Protein AF-X1T6T9-F1 (afdb_monomer_lite)

pLDDT: mean 74.18, std 11.5, range [41.97, 85.62]

Foldseek 3Di:
DPPPPPDPCPPLNVLLVLLVVLLVCLLVPVVLVVCCLVPVVVSCVVVVVDDPVNSCCSNLLVVVVSCVSNVDDDVSSNVSSVVSVVVVVD

Structure (mmCIF, N/CA/C/O backbone):
data_AF-X1T6T9-F1
#
_entry.id   AF-X1T6T9-F1
#
loop_
_atom_site.group_PDB
_atom_site.id
_atom_site.type_symbol
_atom_site.label_atom_id
_atom_site.label_alt_id
_atom_site.label_comp_id
_atom_site.label_asym_id
_atom_site.label_entity_id
_atom_site.label_seq_id
_atom_site.pdbx_PDB_ins_code
_atom_site.Cartn_x
_atom_site.Cartn_y
_atom_site.Cartn_z
_atom_site.occupancy
_atom_site.B_iso_or_equiv
_atom_site.auth_seq_id
_atom_site.auth_comp_id
_atom_site.auth_asym_id
_atom_site.auth_atom_id
_atom_site.pdbx_PDB_model_num
ATOM 1 N N . SER A 1 1 ? -35.530 -14.367 1.579 1.00 43.22 1 SER A N 1
ATOM 2 C CA . SER A 1 1 ? -34.453 -13.765 0.765 1.00 43.22 1 SER A CA 1
ATOM 3 C C . SER A 1 1 ? -33.661 -12.784 1.611 1.00 43.22 1 SER A C 1
ATOM 5 O O . SER A 1 1 ? -34.171 -11.724 1.944 1.00 43.22 1 SER A O 1
ATOM 7 N N . ARG A 1 2 ? -32.460 -13.165 2.065 1.00 41.97 2 ARG A N 1
ATOM 8 C CA . ARG A 1 2 ? -31.614 -12.325 2.929 1.00 41.97 2 ARG A CA 1
ATOM 9 C C . ARG A 1 2 ? -30.959 -11.250 2.057 1.00 41.97 2 ARG A C 1
ATOM 11 O O . ARG A 1 2 ? -29.890 -11.467 1.495 1.00 41.97 2 ARG A O 1
ATOM 18 N N . THR A 1 3 ? -31.629 -10.113 1.903 1.00 46.94 3 THR A N 1
ATOM 19 C CA . THR A 1 3 ? -31.042 -8.894 1.348 1.00 46.94 3 THR A CA 1
ATOM 20 C C . THR A 1 3 ? -29.909 -8.468 2.279 1.00 46.94 3 THR A C 1
ATOM 22 O O . THR A 1 3 ? -30.127 -7.871 3.331 1.00 46.94 3 THR A O 1
ATOM 25 N N . LYS A 1 4 ? -28.672 -8.846 1.928 1.00 53.66 4 LYS A N 1
ATOM 26 C CA . LYS A 1 4 ? -27.460 -8.249 2.495 1.00 53.66 4 LYS A CA 1
ATOM 27 C C . LYS A 1 4 ? -27.564 -6.751 2.221 1.00 53.66 4 LYS A C 1
ATOM 29 O O . LYS A 1 4 ? -27.337 -6.316 1.094 1.00 53.66 4 LYS A O 1
ATOM 34 N N . LYS A 1 5 ? -27.987 -5.988 3.233 1.00 46.00 5 LYS A N 1
ATOM 35 C CA . LYS A 1 5 ? -27.862 -4.533 3.262 1.00 46.00 5 LYS A CA 1
ATOM 36 C C . LYS A 1 5 ? -26.401 -4.253 2.932 1.00 46.00 5 LYS A C 1
ATOM 38 O O . LYS A 1 5 ? -25.522 -4.635 3.696 1.00 46.00 5 LYS A O 1
ATOM 43 N N . ARG A 1 6 ? -26.139 -3.702 1.747 1.00 53.59 6 ARG A N 1
ATOM 44 C CA . ARG A 1 6 ? -24.833 -3.135 1.427 1.00 53.59 6 ARG A CA 1
ATOM 45 C C . ARG A 1 6 ? -24.699 -1.940 2.361 1.00 53.59 6 ARG A C 1
ATOM 47 O O . ARG A 1 6 ? -25.245 -0.879 2.077 1.00 53.59 6 ARG A O 1
ATOM 54 N N . GLU A 1 7 ? -24.107 -2.171 3.527 1.00 54.75 7 GLU A N 1
ATOM 55 C CA . GLU A 1 7 ? -23.651 -1.100 4.402 1.00 54.75 7 GLU A CA 1
ATOM 56 C C . GLU A 1 7 ? -22.831 -0.127 3.545 1.00 54.75 7 GLU A C 1
ATOM 58 O O . GLU A 1 7 ? -22.107 -0.574 2.645 1.00 54.75 7 GLU A O 1
ATOM 63 N N . PRO A 1 8 ? -22.987 1.193 3.734 1.00 54.00 8 PRO A N 1
ATOM 64 C CA . PRO A 1 8 ? -22.172 2.146 3.009 1.00 54.00 8 PRO A CA 1
ATOM 65 C C . PRO A 1 8 ? -20.719 1.833 3.350 1.00 54.00 8 PRO A C 1
ATOM 67 O O . PRO A 1 8 ? -20.303 1.962 4.497 1.00 54.00 8 PRO A O 1
ATOM 70 N N . ILE A 1 9 ? -19.973 1.369 2.347 1.00 58.44 9 ILE A N 1
ATOM 71 C CA . ILE A 1 9 ? -18.525 1.186 2.416 1.00 58.44 9 ILE A CA 1
ATOM 72 C C . ILE A 1 9 ? -17.964 2.514 2.923 1.00 58.44 9 ILE A C 1
ATOM 74 O O . ILE A 1 9 ? -18.021 3.523 2.209 1.00 58.44 9 ILE A O 1
ATOM 78 N N . THR A 1 10 ? -17.532 2.534 4.183 1.00 71.19 10 THR A N 1
ATOM 79 C CA . THR A 1 10 ? -16.984 3.728 4.821 1.00 71.19 10 THR A CA 1
ATOM 80 C C . THR A 1 10 ? -15.742 4.160 4.049 1.00 71.19 10 THR A C 1
ATOM 82 O O . THR A 1 10 ? -15.087 3.344 3.397 1.00 71.19 10 THR A O 1
ATOM 85 N N . ASP A 1 11 ? -15.418 5.453 4.085 1.00 71.44 11 ASP A N 1
ATOM 86 C CA . ASP A 1 11 ? -14.252 6.006 3.378 1.00 71.44 11 ASP A CA 1
ATOM 87 C C . ASP A 1 11 ? -12.967 5.202 3.658 1.00 71.44 11 ASP A C 1
ATOM 89 O O . ASP A 1 11 ? -12.196 4.897 2.748 1.00 71.44 11 ASP A O 1
ATOM 93 N N . ASN A 1 12 ? -12.829 4.722 4.897 1.00 74.75 12 ASN A N 1
ATOM 94 C CA . ASN A 1 12 ? -11.730 3.868 5.322 1.00 74.75 12 ASN A CA 1
ATOM 95 C C . ASN A 1 12 ? -11.663 2.532 4.559 1.00 74.75 12 ASN A C 1
ATOM 97 O O . ASN A 1 12 ? -10.594 2.120 4.127 1.00 74.75 12 ASN A O 1
ATOM 101 N N . GLU A 1 13 ? -12.789 1.853 4.338 1.00 76.94 13 GLU A N 1
ATOM 102 C CA . GLU A 1 13 ? -12.810 0.593 3.582 1.00 76.94 13 GLU A CA 1
ATOM 103 C C . GLU A 1 13 ? -12.491 0.822 2.098 1.00 76.94 13 GLU A C 1
ATOM 105 O O . GLU A 1 13 ? -11.749 0.047 1.493 1.00 76.94 13 GLU A O 1
ATOM 110 N N . LYS A 1 14 ? -12.970 1.931 1.516 1.00 77.75 14 LYS A N 1
ATOM 111 C CA . LYS A 1 14 ? -12.603 2.315 0.141 1.00 77.75 14 LYS A CA 1
ATOM 112 C C . LYS A 1 14 ? -11.104 2.581 0.018 1.00 77.75 14 LYS A C 1
ATOM 114 O O . LYS A 1 14 ? -10.491 2.119 -0.941 1.00 77.75 14 LYS A O 1
ATOM 119 N N . ARG A 1 15 ? -10.505 3.261 1.002 1.00 81.56 15 ARG A N 1
ATOM 120 C CA . ARG A 1 15 ? -9.047 3.415 1.125 1.00 81.56 15 ARG A CA 1
ATOM 121 C C . ARG A 1 15 ? -8.342 2.065 1.106 1.00 81.56 15 ARG A C 1
ATOM 123 O O . ARG A 1 15 ? -7.471 1.857 0.264 1.00 81.56 15 ARG A O 1
ATOM 130 N N . LYS A 1 16 ? -8.745 1.133 1.973 1.00 82.62 16 LYS A N 1
ATOM 131 C CA . LYS A 1 16 ? -8.089 -0.178 2.067 1.00 82.62 16 LYS A CA 1
ATOM 132 C C . LYS A 1 16 ? -8.128 -0.933 0.746 1.00 82.62 16 LYS A C 1
ATOM 134 O O . LYS A 1 16 ? -7.104 -1.445 0.308 1.00 82.62 16 LYS A O 1
ATOM 139 N N . VAL A 1 17 ? -9.288 -0.956 0.088 1.00 82.81 17 VAL A N 1
ATOM 140 C CA . VAL A 1 17 ? -9.458 -1.617 -1.214 1.00 82.81 17 VAL A CA 1
ATOM 141 C C . VAL A 1 17 ? -8.541 -1.005 -2.272 1.00 82.81 17 VAL A C 1
ATOM 143 O O . VAL A 1 17 ? -7.948 -1.747 -3.047 1.00 82.81 17 VAL A O 1
ATOM 146 N N . ARG A 1 18 ? -8.370 0.323 -2.290 1.00 83.06 18 ARG A N 1
ATOM 147 C CA . ARG A 1 18 ? -7.464 0.995 -3.235 1.00 83.06 18 ARG A CA 1
ATOM 148 C C . ARG A 1 18 ? -6.002 0.650 -2.990 1.00 83.06 18 ARG A C 1
ATOM 150 O O . ARG A 1 18 ? -5.316 0.266 -3.929 1.00 83.06 18 ARG A O 1
ATOM 157 N N . ILE A 1 19 ? -5.546 0.742 -1.742 1.00 82.56 19 ILE A N 1
ATOM 158 C CA . ILE A 1 19 ? -4.164 0.409 -1.372 1.00 82.56 19 ILE A CA 1
ATOM 159 C C . ILE A 1 19 ? -3.883 -1.065 -1.684 1.00 82.56 19 ILE A C 1
ATOM 161 O O . ILE A 1 19 ? -2.876 -1.375 -2.311 1.00 82.56 19 ILE A O 1
ATOM 165 N N . LEU A 1 20 ? -4.797 -1.973 -1.326 1.00 81.69 20 LEU A N 1
ATOM 166 C CA . LEU A 1 20 ? -4.672 -3.391 -1.667 1.00 81.69 20 LEU A CA 1
ATOM 167 C C . LEU A 1 20 ? -4.667 -3.629 -3.176 1.00 81.69 20 LEU A C 1
ATOM 169 O O . LEU A 1 20 ? -3.878 -4.443 -3.633 1.00 81.69 20 LEU A O 1
ATOM 173 N N . ALA A 1 21 ? -5.494 -2.927 -3.952 1.00 84.19 21 ALA A N 1
ATOM 174 C CA . ALA A 1 21 ? -5.507 -3.064 -5.406 1.00 84.19 21 ALA A CA 1
ATOM 175 C C . ALA A 1 21 ? -4.176 -2.625 -6.035 1.00 84.19 21 ALA A C 1
ATOM 177 O O . ALA A 1 21 ? -3.672 -3.316 -6.916 1.00 84.19 21 ALA A O 1
ATOM 178 N N . VAL A 1 22 ? -3.587 -1.523 -5.558 1.00 82.69 22 VAL A N 1
ATOM 179 C CA . VAL A 1 22 ? -2.258 -1.063 -5.995 1.00 82.69 22 VAL A CA 1
ATOM 180 C C . VAL A 1 22 ? -1.186 -2.084 -5.624 1.00 82.69 22 VAL A C 1
ATOM 182 O O . VAL A 1 22 ? -0.382 -2.449 -6.474 1.00 82.69 22 VAL A O 1
ATOM 185 N N . LEU A 1 23 ? -1.184 -2.576 -4.381 1.00 80.06 23 LEU A N 1
ATOM 186 C CA . LEU A 1 23 ? -0.203 -3.561 -3.912 1.00 80.06 23 LEU A CA 1
ATOM 187 C C . LEU A 1 23 ? -0.334 -4.898 -4.648 1.00 80.06 23 LEU A C 1
ATOM 189 O O . LEU A 1 23 ? 0.672 -5.496 -5.010 1.00 80.06 23 LEU A O 1
ATOM 193 N N . ALA A 1 24 ? -1.561 -5.367 -4.876 1.00 83.06 24 ALA A N 1
ATOM 194 C CA 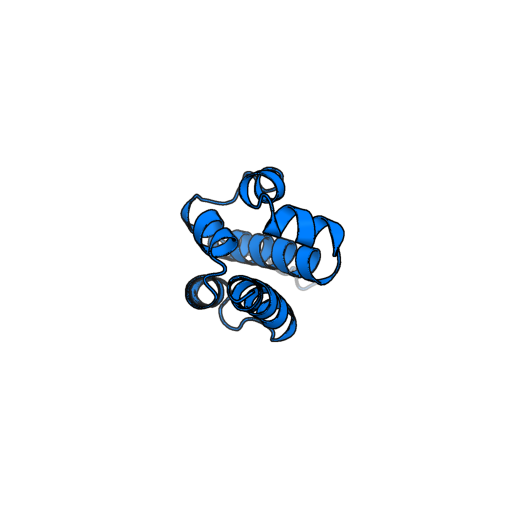. ALA A 1 24 ? -1.828 -6.589 -5.624 1.00 83.06 24 ALA A CA 1
ATOM 195 C C . ALA A 1 24 ? -1.380 -6.441 -7.080 1.00 83.06 24 ALA A C 1
ATOM 197 O O . ALA A 1 24 ? -0.725 -7.335 -7.606 1.00 83.06 24 ALA A O 1
ATOM 198 N N . ARG A 1 25 ? -1.660 -5.288 -7.702 1.00 83.94 25 ARG A N 1
ATOM 199 C CA . ARG A 1 25 ? -1.195 -4.987 -9.057 1.00 83.94 25 ARG A CA 1
ATOM 200 C C . ARG A 1 25 ? 0.324 -4.891 -9.119 1.00 83.94 25 ARG A C 1
ATOM 202 O O . ARG A 1 25 ? 0.898 -5.480 -10.008 1.00 83.94 25 ARG A O 1
ATOM 209 N N . ALA A 1 26 ? 0.986 -4.242 -8.166 1.00 82.19 26 ALA A N 1
ATOM 210 C CA . ALA A 1 26 ? 2.450 -4.195 -8.112 1.00 82.19 26 ALA A CA 1
ATOM 211 C C . ALA A 1 26 ? 3.092 -5.569 -7.850 1.00 82.19 26 ALA A C 1
ATOM 213 O O . ALA A 1 26 ? 4.220 -5.809 -8.264 1.00 82.19 26 ALA A O 1
ATOM 214 N N . ALA A 1 27 ? 2.396 -6.474 -7.161 1.00 79.81 27 ALA A N 1
ATOM 215 C CA . ALA A 1 27 ? 2.880 -7.833 -6.941 1.00 79.81 27 ALA A CA 1
ATOM 216 C C . ALA A 1 27 ? 2.706 -8.743 -8.172 1.00 79.81 27 ALA A C 1
ATOM 218 O O . ALA A 1 27 ? 3.508 -9.655 -8.356 1.00 79.81 27 ALA A O 1
ATOM 219 N N . ASP A 1 28 ? 1.664 -8.521 -8.979 1.00 83.50 28 ASP A N 1
ATOM 220 C CA . ASP A 1 28 ? 1.341 -9.323 -10.170 1.00 83.50 28 ASP A CA 1
ATOM 221 C C . ASP A 1 28 ? 1.986 -8.759 -11.453 1.00 83.50 28 ASP A C 1
ATOM 223 O O . ASP A 1 28 ? 2.476 -9.500 -12.302 1.00 83.50 28 ASP A O 1
ATOM 227 N N . ASP A 1 29 ? 2.054 -7.432 -11.560 1.00 84.81 29 ASP A N 1
ATOM 228 C CA . ASP A 1 29 ? 2.491 -6.676 -12.729 1.00 84.81 29 ASP A CA 1
ATOM 229 C C . ASP A 1 29 ? 3.867 -6.047 -12.462 1.00 84.81 29 ASP A C 1
ATOM 231 O O . ASP A 1 29 ? 4.014 -5.016 -11.797 1.00 84.81 29 ASP A O 1
ATOM 235 N N . SER A 1 30 ? 4.902 -6.716 -12.973 1.00 80.62 30 SER A N 1
ATOM 236 C CA . SER A 1 30 ? 6.301 -6.311 -12.781 1.00 80.62 30 SER A CA 1
ATOM 237 C C . SER A 1 30 ? 6.651 -5.008 -13.519 1.00 80.62 30 SER A C 1
ATOM 239 O O . SER A 1 30 ? 7.545 -4.281 -13.086 1.00 80.62 30 SER A O 1
ATOM 241 N N . GLU A 1 31 ? 5.945 -4.676 -14.606 1.00 84.50 31 GLU A N 1
ATOM 242 C CA . GLU A 1 31 ? 6.123 -3.405 -15.323 1.00 84.50 31 GLU A CA 1
ATOM 243 C C . GLU A 1 31 ? 5.516 -2.243 -14.536 1.00 84.50 31 GLU A C 1
ATOM 245 O O . GLU A 1 31 ? 6.164 -1.207 -14.350 1.00 84.50 31 GLU A O 1
ATOM 250 N N . PHE A 1 32 ? 4.294 -2.425 -14.023 1.00 84.69 32 PHE A N 1
ATOM 251 C CA . PHE A 1 32 ? 3.671 -1.471 -13.109 1.00 84.69 32 PHE A CA 1
ATOM 252 C C . PHE A 1 32 ? 4.529 -1.281 -11.865 1.00 84.69 32 PHE A C 1
ATOM 254 O O . PHE A 1 32 ? 4.712 -0.154 -11.413 1.00 84.69 32 PHE A O 1
ATOM 261 N N . LEU A 1 33 ? 5.108 -2.363 -11.347 1.00 80.75 33 LEU A N 1
ATOM 262 C CA . LEU A 1 33 ? 6.072 -2.292 -10.269 1.00 80.75 33 LEU A CA 1
ATOM 263 C C . LEU A 1 33 ? 7.284 -1.422 -10.626 1.00 80.75 33 LEU A C 1
ATOM 265 O O . LEU A 1 33 ? 7.595 -0.506 -9.870 1.00 80.75 33 LEU A O 1
ATOM 269 N N . SER A 1 34 ? 7.957 -1.664 -11.753 1.00 83.69 34 SER A N 1
ATOM 270 C CA . SER A 1 34 ? 9.116 -0.845 -12.143 1.00 83.69 34 SER A CA 1
ATOM 271 C C . SER A 1 34 ? 8.736 0.634 -12.211 1.00 83.69 34 SER A C 1
ATOM 273 O O . SER A 1 34 ? 9.375 1.465 -11.572 1.00 83.69 34 SER A O 1
ATOM 275 N N . ARG A 1 35 ? 7.598 0.958 -12.839 1.00 83.94 35 ARG A N 1
ATOM 276 C CA . ARG A 1 35 ? 7.069 2.332 -12.884 1.00 83.94 35 ARG A CA 1
ATOM 277 C C . ARG A 1 35 ? 6.738 2.889 -11.505 1.00 83.94 35 ARG A C 1
ATOM 279 O O . ARG A 1 35 ? 7.004 4.053 -11.243 1.00 83.94 35 ARG A O 1
ATOM 286 N N . LEU A 1 36 ? 6.184 2.076 -10.611 1.00 81.44 36 LEU A N 1
ATOM 287 C CA . LEU A 1 36 ? 5.887 2.462 -9.234 1.00 81.44 36 LEU A CA 1
ATOM 288 C C . LEU A 1 36 ? 7.175 2.646 -8.415 1.00 81.44 36 LEU A C 1
ATOM 290 O O . LEU A 1 36 ? 7.185 3.427 -7.471 1.00 81.44 36 LEU A O 1
ATOM 294 N N . ALA A 1 37 ? 8.255 1.929 -8.714 1.00 76.06 37 ALA A N 1
ATOM 295 C CA . ALA A 1 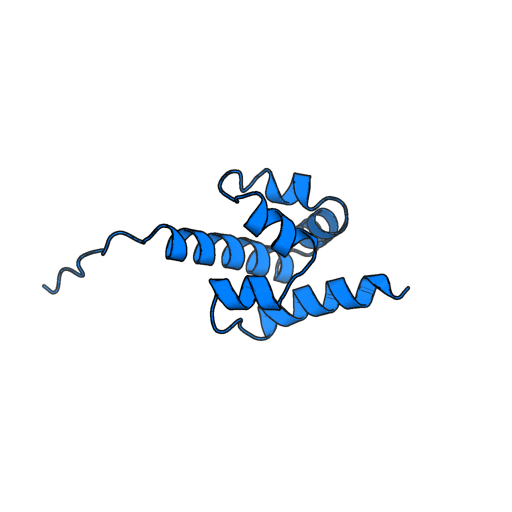37 ? 9.553 2.105 -8.067 1.00 76.06 37 ALA A CA 1
ATOM 296 C C . ALA A 1 37 ? 10.278 3.356 -8.588 1.00 76.06 37 ALA A C 1
ATOM 298 O O . ALA A 1 37 ? 10.810 4.116 -7.785 1.00 76.06 37 ALA A O 1
ATOM 299 N N . GLU A 1 38 ? 10.243 3.590 -9.899 1.00 80.44 38 GLU A N 1
ATOM 300 C CA . GLU A 1 38 ? 10.897 4.725 -10.556 1.00 80.44 38 GLU A CA 1
ATOM 301 C C . GLU A 1 38 ? 10.132 6.040 -10.350 1.00 80.44 38 GLU A C 1
ATOM 303 O O . GLU A 1 38 ? 10.718 7.055 -9.986 1.00 80.44 38 GLU A O 1
ATOM 308 N N . ASN A 1 39 ? 8.813 6.028 -10.561 1.00 81.75 39 ASN A N 1
ATOM 309 C CA . ASN A 1 39 ? 7.932 7.195 -10.483 1.00 81.75 39 ASN A CA 1
ATOM 310 C C . ASN A 1 39 ? 6.593 6.834 -9.819 1.00 81.75 39 ASN A C 1
ATOM 312 O O . ASN A 1 39 ? 5.544 6.779 -10.471 1.00 81.75 39 ASN A O 1
ATOM 316 N N . PRO A 1 40 ? 6.581 6.625 -8.490 1.00 75.88 40 PRO A N 1
ATOM 317 C CA . PRO A 1 40 ? 5.356 6.283 -7.783 1.00 75.88 40 PRO A CA 1
ATOM 318 C C . PRO A 1 40 ? 4.291 7.379 -7.858 1.00 75.88 40 PRO A C 1
ATOM 320 O O . PRO A 1 40 ? 3.110 7.065 -7.862 1.00 75.88 40 PRO A O 1
ATOM 323 N N . SER A 1 41 ? 4.666 8.656 -7.949 1.00 77.12 41 SER A N 1
ATOM 324 C CA . SER A 1 41 ? 3.717 9.760 -8.145 1.00 77.12 41 SER A CA 1
ATOM 325 C C . SER A 1 41 ? 2.940 9.638 -9.458 1.00 77.12 41 SER A C 1
ATOM 327 O O . SER A 1 41 ? 1.740 9.900 -9.477 1.00 77.12 41 SER A O 1
ATOM 329 N N . GLU A 1 42 ? 3.600 9.214 -10.537 1.00 81.31 42 GLU A N 1
ATOM 330 C CA . GLU A 1 42 ? 2.980 9.023 -11.850 1.00 81.31 42 GLU A CA 1
ATOM 331 C C . GLU A 1 42 ? 2.135 7.746 -11.880 1.00 81.31 42 GLU A C 1
ATOM 333 O O . GLU A 1 42 ? 0.961 7.794 -12.245 1.00 81.31 42 GLU A O 1
ATOM 338 N N . ALA A 1 43 ? 2.676 6.627 -11.389 1.00 82.12 43 ALA A N 1
ATOM 339 C CA . ALA A 1 43 ? 1.951 5.358 -11.315 1.00 82.12 43 ALA A CA 1
ATOM 340 C C . ALA A 1 43 ? 0.711 5.434 -10.399 1.00 82.12 43 ALA A C 1
ATOM 342 O O . ALA A 1 43 ? -0.311 4.798 -10.658 1.00 82.12 43 ALA A O 1
ATOM 343 N N . LEU A 1 44 ? 0.772 6.237 -9.331 1.00 79.69 44 LEU A N 1
ATOM 344 C CA . LEU A 1 44 ? -0.362 6.489 -8.438 1.00 79.69 44 LEU A CA 1
ATOM 345 C C . LEU A 1 44 ? -1.273 7.625 -8.923 1.00 79.69 44 LEU A C 1
ATOM 347 O O . LEU A 1 44 ? -2.362 7.779 -8.373 1.00 79.69 44 LEU A O 1
ATOM 351 N N . SER A 1 45 ? -0.889 8.384 -9.955 1.00 74.88 45 SER A N 1
ATOM 352 C CA . SER A 1 45 ? -1.733 9.427 -10.561 1.00 74.88 45 SER A CA 1
ATOM 353 C C . SER A 1 45 ? -3.014 8.836 -11.162 1.00 74.88 45 SER A C 1
ATOM 355 O O . SER A 1 45 ? -4.092 9.422 -11.048 1.00 74.88 45 SER A O 1
ATOM 357 N N . GLU A 1 46 ? -2.932 7.608 -11.697 1.00 72.38 46 GLU A N 1
ATOM 358 C CA . GLU A 1 46 ? -4.102 6.824 -12.127 1.00 72.38 46 GLU A CA 1
ATOM 359 C C . GLU A 1 46 ? -5.092 6.576 -10.970 1.00 72.38 46 GLU A C 1
ATOM 361 O O . GLU A 1 46 ? -6.300 6.443 -11.172 1.00 72.38 46 GLU A O 1
ATOM 366 N N . TYR A 1 47 ? -4.594 6.582 -9.732 1.00 73.00 47 TYR A N 1
ATOM 367 C CA . TYR A 1 47 ? -5.358 6.444 -8.499 1.00 73.00 47 TYR A CA 1
ATOM 368 C C . TYR A 1 47 ? -5.566 7.813 -7.826 1.00 73.00 47 TYR A C 1
ATOM 370 O O . TYR A 1 47 ? -5.282 7.985 -6.641 1.00 73.00 47 TYR A O 1
ATOM 378 N N . TYR A 1 48 ? -6.168 8.767 -8.554 1.00 61.12 48 TYR A N 1
ATOM 379 C CA . TYR A 1 48 ? -6.440 10.164 -8.138 1.00 61.12 48 TYR A CA 1
ATOM 380 C C . TYR A 1 48 ? -7.202 10.331 -6.805 1.00 61.12 48 TYR A C 1
ATOM 382 O O . TYR A 1 48 ? -7.364 11.424 -6.271 1.00 61.12 48 TYR A O 1
ATOM 390 N N . THR A 1 49 ? -7.719 9.238 -6.254 1.00 72.00 49 THR A N 1
ATOM 391 C CA . THR A 1 49 ? -8.463 9.232 -4.991 1.00 72.00 49 THR A CA 1
ATOM 392 C C . THR A 1 49 ? -7.606 8.952 -3.751 1.00 72.00 49 THR A C 1
ATOM 394 O O . THR A 1 49 ? -8.165 8.834 -2.659 1.00 72.00 49 THR A O 1
ATOM 397 N N . LEU A 1 50 ? -6.286 8.804 -3.911 1.00 78.12 50 LEU A N 1
ATOM 398 C CA . LEU A 1 50 ? -5.335 8.696 -2.806 1.00 78.12 50 LEU A CA 1
ATOM 399 C C . LEU A 1 50 ? -5.023 10.086 -2.245 1.00 78.12 50 LEU A C 1
ATOM 401 O O . LEU A 1 50 ? -4.721 11.029 -2.973 1.00 78.12 50 LEU A O 1
ATOM 405 N N . THR A 1 51 ? -5.077 10.210 -0.927 1.00 81.88 51 THR A N 1
ATOM 406 C CA . THR A 1 51 ? -4.606 11.393 -0.206 1.00 81.88 51 THR A CA 1
ATOM 407 C C . THR A 1 51 ? -3.079 11.446 -0.204 1.00 81.88 51 THR A C 1
ATOM 409 O O . THR A 1 51 ? -2.411 10.424 -0.351 1.00 81.88 51 THR A O 1
ATOM 412 N N . GLN A 1 52 ? -2.506 12.633 0.027 1.00 81.88 52 GLN A N 1
ATOM 413 C CA . GLN A 1 52 ? -1.050 12.793 0.166 1.00 81.88 52 GLN A CA 1
ATOM 414 C C . GLN A 1 52 ? -0.453 11.865 1.229 1.00 81.88 52 GLN A C 1
ATOM 416 O O . GLN A 1 52 ? 0.669 11.402 1.068 1.00 81.88 52 GLN A O 1
ATOM 421 N N . GLU A 1 53 ? -1.197 11.567 2.297 1.00 83.94 53 GLU A N 1
ATOM 422 C CA . GLU A 1 53 ? -0.724 10.662 3.340 1.00 83.94 53 GLU A CA 1
ATOM 423 C C . GLU A 1 53 ? -0.624 9.215 2.833 1.00 83.94 53 GLU A C 1
ATOM 425 O O . GLU A 1 53 ? 0.402 8.564 3.033 1.00 83.94 53 GLU A O 1
ATOM 430 N N . GLU A 1 54 ? -1.658 8.733 2.138 1.0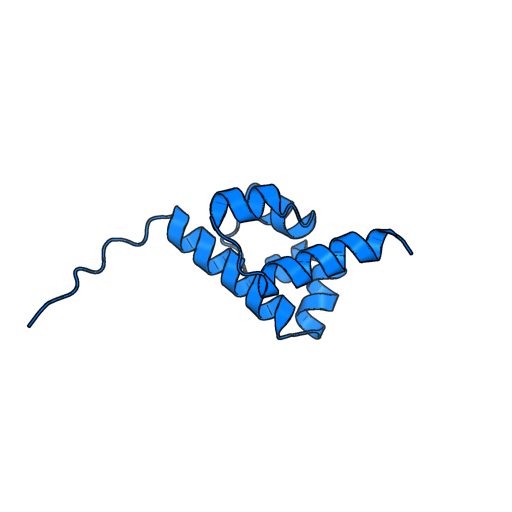0 82.75 54 GLU A N 1
ATOM 431 C CA . GLU A 1 54 ? -1.671 7.406 1.507 1.00 82.75 54 GLU A CA 1
ATOM 432 C C . GLU A 1 54 ? -0.585 7.288 0.439 1.00 82.75 54 GLU A C 1
ATOM 434 O O . GLU A 1 54 ? 0.139 6.293 0.396 1.00 82.75 54 GLU A O 1
ATOM 439 N N . LEU A 1 55 ? -0.437 8.332 -0.378 1.00 81.94 55 LEU A N 1
ATOM 440 C CA . LEU A 1 55 ? 0.591 8.434 -1.403 1.00 81.94 55 LEU A CA 1
ATOM 441 C C . LEU A 1 55 ? 1.990 8.379 -0.776 1.00 81.94 55 LEU A C 1
ATOM 443 O O . LEU A 1 55 ? 2.809 7.579 -1.205 1.00 81.94 55 LEU A O 1
ATOM 447 N N . ALA A 1 56 ? 2.252 9.157 0.278 1.00 84.50 56 ALA A N 1
ATOM 448 C CA . ALA A 1 56 ? 3.544 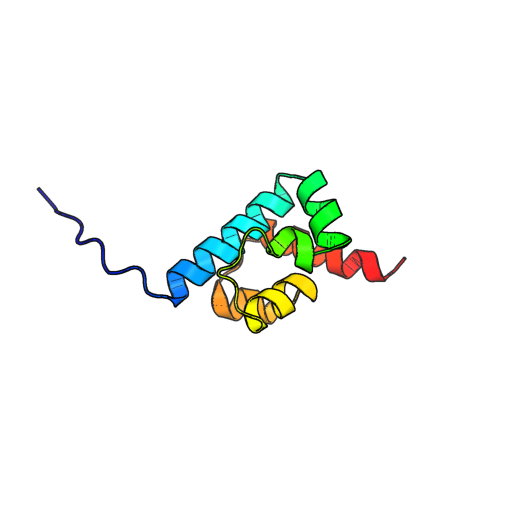9.173 0.961 1.00 84.50 56 ALA A CA 1
ATOM 449 C C . ALA A 1 56 ? 3.892 7.814 1.581 1.00 84.50 56 ALA A C 1
ATOM 451 O O . ALA A 1 56 ? 5.023 7.357 1.444 1.00 84.50 56 ALA A O 1
ATOM 452 N N . ALA A 1 57 ? 2.929 7.134 2.211 1.00 85.62 57 ALA A N 1
ATOM 453 C CA . ALA A 1 57 ? 3.153 5.796 2.754 1.00 85.62 57 ALA A CA 1
ATOM 454 C C . ALA A 1 57 ? 3.412 4.762 1.646 1.00 85.62 57 ALA A C 1
ATOM 456 O O . ALA A 1 57 ? 4.292 3.915 1.792 1.00 85.62 57 ALA A O 1
ATOM 457 N N . LEU A 1 58 ? 2.701 4.857 0.518 1.00 81.81 58 LEU A N 1
ATOM 458 C CA . LEU A 1 58 ? 2.937 4.013 -0.655 1.00 81.81 58 LEU A CA 1
ATOM 459 C C . LEU A 1 58 ? 4.272 4.314 -1.339 1.00 81.81 58 LEU A C 1
ATOM 461 O O . LEU A 1 58 ? 4.910 3.377 -1.796 1.00 81.81 58 LEU A O 1
ATOM 465 N N . ILE A 1 59 ? 4.714 5.573 -1.409 1.00 79.50 59 ILE A N 1
ATOM 466 C CA . ILE A 1 59 ? 6.003 5.995 -1.987 1.00 79.50 59 ILE A CA 1
ATOM 467 C C . ILE A 1 59 ? 7.160 5.566 -1.086 1.00 79.50 59 ILE A C 1
ATOM 469 O O . ILE A 1 59 ? 8.098 4.925 -1.545 1.00 79.50 59 ILE A O 1
ATOM 473 N N . SER A 1 60 ? 7.071 5.870 0.208 1.00 77.06 60 SER A N 1
ATOM 474 C CA . SER A 1 60 ? 8.106 5.546 1.191 1.00 77.06 60 SER A CA 1
ATOM 475 C C . SER A 1 60 ? 8.154 4.054 1.528 1.00 77.06 60 SER A C 1
ATOM 477 O O . SER A 1 60 ? 9.070 3.620 2.218 1.00 77.06 60 SER A O 1
ATOM 479 N N . GLY A 1 61 ? 7.156 3.271 1.102 1.00 76.88 61 GLY A N 1
ATOM 480 C CA . GLY A 1 61 ? 7.017 1.879 1.514 1.00 76.88 61 GLY A CA 1
ATOM 481 C C . GLY A 1 61 ? 6.805 1.740 3.023 1.00 76.88 61 GLY A C 1
ATOM 482 O O . GLY A 1 61 ? 7.313 0.799 3.627 1.00 76.88 61 GLY A O 1
ATOM 483 N N . ASP A 1 62 ? 6.084 2.676 3.650 1.00 84.31 62 ASP A N 1
ATOM 484 C CA . ASP A 1 62 ? 5.846 2.684 5.095 1.00 84.31 62 ASP A CA 1
ATOM 485 C C . ASP A 1 62 ? 4.859 1.571 5.476 1.00 84.31 62 ASP A C 1
ATOM 487 O O . ASP A 1 62 ? 3.643 1.766 5.580 1.00 84.31 62 ASP A O 1
ATOM 491 N N . ILE A 1 63 ? 5.404 0.363 5.652 1.00 79.12 63 ILE A N 1
ATOM 492 C CA . ILE A 1 63 ? 4.642 -0.852 5.958 1.00 79.12 63 ILE A CA 1
ATOM 493 C C . ILE A 1 63 ? 3.817 -0.652 7.228 1.00 79.12 63 ILE A C 1
ATOM 495 O O . ILE A 1 63 ? 2.662 -1.054 7.257 1.00 79.12 63 ILE A O 1
ATOM 499 N N . LYS A 1 64 ? 4.363 0.019 8.253 1.00 81.06 64 LYS A N 1
ATOM 500 C CA . LYS A 1 64 ? 3.648 0.253 9.517 1.00 81.06 64 LYS A CA 1
ATOM 501 C C . LYS A 1 64 ? 2.407 1.111 9.309 1.00 81.06 64 LYS A C 1
ATOM 503 O O . LYS A 1 64 ? 1.357 0.820 9.884 1.00 81.06 64 LYS A O 1
ATOM 508 N N . LYS A 1 65 ? 2.513 2.164 8.498 1.00 84.69 65 LYS A N 1
ATOM 509 C CA . LYS A 1 65 ? 1.389 3.053 8.198 1.00 84.69 65 LYS A CA 1
ATOM 510 C C . LYS A 1 65 ? 0.359 2.365 7.298 1.00 84.69 65 LYS A C 1
ATOM 512 O O . LYS A 1 65 ? -0.839 2.451 7.564 1.00 84.69 65 LYS A O 1
ATOM 517 N N . ILE A 1 66 ? 0.820 1.576 6.328 1.00 83.88 66 ILE A N 1
ATOM 518 C CA . ILE A 1 66 ? -0.032 0.735 5.476 1.00 83.88 66 ILE A CA 1
ATOM 519 C C . ILE A 1 66 ? -0.766 -0.337 6.303 1.00 83.88 66 ILE A C 1
ATOM 521 O O . ILE A 1 66 ? -1.973 -0.498 6.140 1.00 83.88 66 ILE A O 1
ATOM 525 N N . GLU A 1 67 ? -0.092 -1.024 7.227 1.00 83.44 67 GLU A N 1
ATOM 526 C CA . GLU A 1 67 ? -0.694 -1.975 8.176 1.00 83.44 67 GLU A CA 1
ATOM 527 C C . GLU A 1 67 ? -1.662 -1.286 9.140 1.00 83.44 67 GLU A C 1
ATOM 529 O O . GLU A 1 67 ? -2.702 -1.843 9.474 1.00 83.44 67 GLU A O 1
ATOM 534 N N . SER A 1 68 ? -1.394 -0.045 9.551 1.00 85.06 68 SER A N 1
ATOM 535 C CA . SER A 1 68 ? -2.338 0.712 10.380 1.00 85.06 68 SER A CA 1
ATOM 536 C C . SER A 1 68 ? -3.682 0.921 9.671 1.00 85.06 68 SER A C 1
ATOM 538 O O . SER A 1 68 ? -4.734 0.855 10.312 1.00 85.06 68 SER A O 1
ATOM 540 N N . TRP A 1 69 ? -3.671 1.106 8.348 1.00 84.19 69 TRP A N 1
ATOM 541 C CA . TRP A 1 69 ? -4.895 1.243 7.557 1.00 84.19 69 TRP A CA 1
ATOM 542 C C . TRP A 1 69 ? -5.487 -0.097 7.140 1.00 84.19 69 TRP A C 1
ATOM 544 O O . TRP A 1 69 ? -6.683 -0.306 7.306 1.00 84.19 69 TRP A O 1
ATOM 554 N N . LEU A 1 70 ? -4.685 -1.012 6.602 1.00 77.69 70 LEU A N 1
ATOM 555 C CA . LEU A 1 70 ? -5.143 -2.313 6.107 1.00 77.69 70 LEU A CA 1
ATOM 556 C C . LEU A 1 70 ? -5.456 -3.302 7.238 1.00 77.69 70 LEU A C 1
ATOM 558 O O . LEU A 1 70 ? -6.204 -4.260 7.040 1.00 77.69 70 LEU A O 1
ATOM 562 N N . GLY A 1 71 ? -4.930 -3.056 8.434 1.00 79.56 71 GLY A N 1
ATOM 563 C CA . GLY A 1 71 ? -4.906 -4.011 9.529 1.00 79.56 71 GLY A CA 1
ATOM 564 C C . GLY A 1 71 ? -3.832 -5.068 9.282 1.00 79.56 71 GLY A C 1
ATOM 565 O O . GLY A 1 71 ? -2.644 -4.774 9.204 1.00 79.56 71 GLY A O 1
ATOM 566 N N . LYS A 1 72 ? -4.248 -6.330 9.161 1.00 74.06 72 LYS A N 1
ATOM 567 C CA . LYS A 1 72 ? -3.324 -7.442 8.910 1.00 74.06 72 LYS A CA 1
ATOM 568 C C . LYS A 1 72 ? -2.965 -7.478 7.426 1.00 74.06 72 LYS A C 1
ATOM 570 O O . LYS A 1 72 ? -3.770 -7.929 6.613 1.00 74.06 72 LYS A O 1
ATOM 575 N N . LEU A 1 73 ? -1.770 -7.010 7.080 1.00 72.94 73 LEU A N 1
ATOM 576 C CA . LEU A 1 73 ? -1.270 -7.123 5.716 1.00 72.94 73 LEU A CA 1
ATOM 577 C C . LEU A 1 73 ? -0.935 -8.590 5.419 1.00 72.94 73 LEU A C 1
ATOM 579 O O . LEU A 1 73 ? -0.233 -9.250 6.189 1.00 72.94 73 LEU A O 1
ATOM 583 N N . ASP A 1 74 ? -1.472 -9.122 4.320 1.00 71.38 74 ASP A N 1
ATOM 584 C CA . ASP A 1 74 ? -1.111 -10.470 3.890 1.00 71.38 74 ASP A CA 1
ATOM 585 C C . ASP A 1 74 ? 0.359 -10.491 3.466 1.00 71.38 74 ASP A C 1
ATOM 587 O O . ASP A 1 74 ? 0.818 -9.594 2.753 1.00 71.38 74 ASP A O 1
ATOM 591 N N . LYS A 1 75 ? 1.086 -11.533 3.888 1.00 67.62 75 LYS A N 1
ATOM 592 C CA . LYS A 1 75 ? 2.537 -11.639 3.704 1.00 67.62 75 LYS A CA 1
ATOM 593 C C . LYS A 1 75 ? 2.971 -11.391 2.263 1.00 67.62 75 LYS A C 1
ATOM 595 O O . LYS A 1 75 ? 4.026 -10.801 2.080 1.00 67.62 75 LYS A O 1
ATOM 600 N N . ARG A 1 76 ? 2.174 -11.786 1.261 1.00 69.19 76 ARG A N 1
ATOM 601 C CA . ARG A 1 76 ? 2.526 -11.572 -0.153 1.00 69.19 76 ARG A CA 1
ATOM 602 C C . ARG A 1 76 ? 2.605 -10.092 -0.527 1.00 69.19 76 ARG A C 1
ATOM 604 O O . ARG A 1 76 ? 3.516 -9.696 -1.243 1.00 69.19 76 ARG A O 1
ATOM 611 N N . HIS A 1 77 ? 1.691 -9.275 -0.005 1.00 69.38 77 HIS A N 1
ATOM 612 C CA . HIS A 1 77 ? 1.691 -7.831 -0.245 1.00 69.38 77 HIS A CA 1
ATOM 613 C C . HIS A 1 77 ? 2.824 -7.148 0.532 1.00 69.38 77 HIS A C 1
ATOM 615 O O . HIS A 1 77 ? 3.466 -6.233 0.017 1.00 69.38 77 HIS A O 1
ATOM 621 N N . SER A 1 78 ? 3.128 -7.635 1.741 1.00 69.31 78 SER A N 1
ATOM 622 C CA . SER A 1 78 ? 4.279 -7.170 2.525 1.00 69.31 78 SER A CA 1
ATOM 623 C C . SER A 1 78 ? 5.614 -7.522 1.865 1.00 69.31 78 SER A C 1
ATOM 625 O O . SER A 1 78 ? 6.552 -6.736 1.956 1.00 69.31 78 SER A O 1
ATOM 627 N N . THR A 1 79 ? 5.713 -8.678 1.192 1.00 71.88 79 THR A N 1
ATOM 628 C CA . T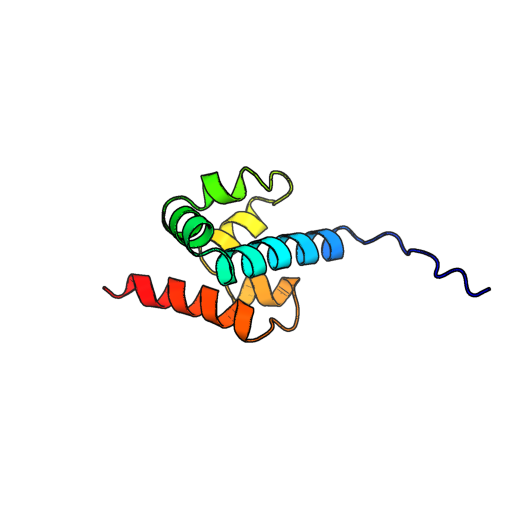HR A 1 79 ? 6.932 -9.122 0.494 1.00 71.88 79 THR A CA 1
ATOM 629 C C . THR A 1 79 ? 7.372 -8.114 -0.555 1.00 71.88 79 THR A C 1
ATOM 631 O O . THR A 1 79 ? 8.564 -7.842 -0.660 1.00 71.88 79 THR A O 1
ATOM 634 N N . TRP A 1 80 ? 6.432 -7.520 -1.291 1.00 72.88 80 TRP A N 1
ATOM 635 C CA . TRP A 1 80 ? 6.767 -6.490 -2.263 1.00 72.88 80 TRP A CA 1
ATOM 636 C C . TRP A 1 80 ? 7.351 -5.227 -1.601 1.00 72.88 80 TRP A C 1
ATOM 638 O O . TRP A 1 80 ? 8.418 -4.758 -1.998 1.00 72.88 80 TRP A O 1
ATOM 648 N N . LEU A 1 81 ? 6.695 -4.713 -0.554 1.00 74.38 81 LEU A N 1
ATOM 649 C CA . LEU A 1 81 ? 7.187 -3.549 0.197 1.00 74.38 81 LEU A CA 1
ATOM 650 C C . LEU A 1 81 ? 8.593 -3.804 0.759 1.00 74.38 81 LEU A C 1
ATOM 652 O O . LEU A 1 81 ? 9.458 -2.933 0.714 1.00 74.38 81 LEU A O 1
ATOM 656 N N . TRP A 1 82 ? 8.834 -5.027 1.232 1.00 69.31 82 TRP A N 1
ATOM 657 C CA . TRP A 1 82 ? 10.139 -5.468 1.715 1.00 69.31 82 TRP A CA 1
ATOM 658 C C . TRP A 1 82 ? 11.181 -5.570 0.594 1.00 69.31 82 TRP A C 1
ATOM 660 O O . TRP A 1 82 ? 12.333 -5.190 0.790 1.00 69.31 82 TRP A O 1
ATOM 670 N N . CYS A 1 83 ? 10.775 -6.037 -0.592 1.00 67.00 83 CYS A N 1
ATOM 671 C CA . CYS A 1 83 ? 11.615 -6.072 -1.787 1.00 67.00 83 CYS A CA 1
ATOM 672 C C . CYS A 1 83 ? 12.076 -4.660 -2.163 1.00 67.00 83 CYS A C 1
ATOM 674 O O . CYS A 1 83 ? 13.269 -4.453 -2.359 1.00 67.00 83 CYS A O 1
ATOM 676 N N . ARG A 1 84 ? 11.170 -3.671 -2.157 1.00 67.81 84 ARG A N 1
ATOM 677 C CA . ARG A 1 84 ? 11.527 -2.269 -2.417 1.00 67.81 84 ARG A CA 1
ATOM 678 C C . ARG A 1 84 ? 12.489 -1.712 -1.362 1.00 67.81 84 ARG A C 1
ATOM 680 O O . ARG A 1 84 ? 13.516 -1.162 -1.733 1.00 67.81 84 ARG A O 1
ATOM 687 N N . LEU A 1 85 ? 12.201 -1.888 -0.070 1.00 66.94 85 LEU A N 1
ATOM 688 C CA . LEU A 1 85 ? 13.070 -1.383 1.005 1.00 66.94 85 LEU A CA 1
ATOM 689 C C . LEU A 1 85 ? 14.482 -2.001 0.951 1.00 66.94 85 LEU A C 1
ATOM 691 O O . LEU A 1 85 ? 15.466 -1.391 1.360 1.00 66.94 85 LEU A O 1
ATOM 695 N N . SER A 1 86 ? 14.591 -3.230 0.438 1.00 64.25 86 SER A N 1
ATOM 696 C CA . SER A 1 86 ? 15.874 -3.906 0.237 1.00 64.25 86 SER A CA 1
ATOM 697 C C . SER A 1 86 ? 16.651 -3.404 -0.989 1.00 64.25 86 SER A C 1
ATOM 699 O O . SER A 1 86 ? 17.857 -3.643 -1.049 1.00 64.25 86 SER A O 1
ATOM 701 N N . GLN A 1 87 ? 15.999 -2.741 -1.952 1.00 59.53 87 GLN A N 1
ATOM 702 C CA . GLN A 1 87 ? 16.639 -2.184 -3.154 1.00 59.53 87 GLN A CA 1
ATOM 703 C C . GLN A 1 87 ? 17.404 -0.882 -2.863 1.00 59.53 87 GLN A C 1
ATOM 705 O O . GLN A 1 87 ? 18.323 -0.556 -3.597 1.00 59.53 87 GLN A O 1
ATOM 710 N N . GLU A 1 88 ? 17.128 -0.184 -1.754 1.00 51.50 88 GLU A N 1
ATOM 711 C CA . GLU A 1 88 ? 17.881 1.018 -1.334 1.00 51.50 88 GLU A CA 1
ATOM 712 C C . GLU A 1 88 ? 19.291 0.707 -0.780 1.00 51.50 88 GLU A C 1
ATOM 714 O O . GLU A 1 88 ? 20.001 1.600 -0.319 1.00 51.50 88 GLU A O 1
ATOM 719 N N . LYS A 1 89 ? 19.704 -0.569 -0.775 1.00 44.25 89 LYS A N 1
ATOM 720 C CA . LYS A 1 89 ? 21.008 -1.020 -0.259 1.00 44.25 89 LYS A CA 1
ATOM 721 C C . LYS A 1 89 ? 22.029 -1.434 -1.326 1.00 44.25 89 LYS A C 1
ATOM 723 O O . LYS A 1 89 ? 23.039 -2.034 -0.957 1.00 44.25 89 LYS A O 1
ATOM 728 N N . TRP A 1 90 ? 21.788 -1.147 -2.602 1.00 43.28 90 TRP A N 1
ATOM 729 C CA . TRP A 1 90 ? 22.721 -1.418 -3.705 1.00 43.28 90 TRP A CA 1
ATOM 730 C C . TRP A 1 90 ? 22.983 -0.139 -4.500 1.00 43.28 90 TRP A C 1
ATOM 732 O O . TRP A 1 90 ? 24.045 -0.091 -5.158 1.00 43.28 90 TRP A O 1
#

Organism: NCBI:txid412755

Secondary structure (DSSP, 8-state):
----------HHHHHHHHHHHHHHHHHH-HHHHHHHHH-HHHHTGGGTT--HHHHHHHHHT-HHHHHHHHSS--HHHHHHHHHHHHHTT-

Radius of gyration: 14.38 Å; chains: 1; bounding box: 57×27×26 Å

Sequence (90 aa):
SRTKKREPITDNEKRKVRILAV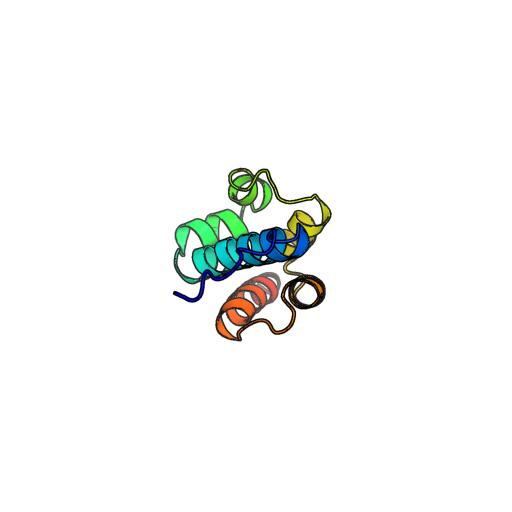LARAADDSEFLSRLAENPSEALSEYYTLTQEELAALISGDIKKIESWLGKLDKRHSTWLWCRLSQEKW